Protein AF-A0A166SK02-F1 (afdb_monomer_lite)

pLDDT: mean 77.59, std 19.05, range [37.19, 97.19]

Sequence (178 aa):
MSKIHNQRHVSAVSGLPLRTRSPPRCPPPGPIDRWITSVSRAPNAVVMGDYLMCGDGAIEHVNCRLDIVFTESPDLGHMFEDPPTSTLYLSACLPRGTKTYGLIIYSPRVIVDEYVGYPSDLVAPEWTRRTPNTLQFQQPRAAFADIFLRLAVNKYNRGEPGLPFRMREWAKSALIQT

Radius of gyration: 27.91 Å; chains: 1; bounding box: 54×24×120 Å

Organism: NCBI:txid1759441

Structure (mmCIF, N/CA/C/O backbone):
data_AF-A0A166SK02-F1
#
_entry.id   AF-A0A166SK02-F1
#
loop_
_atom_site.group_PDB
_atom_site.id
_atom_site.type_symbol
_atom_site.label_atom_id
_atom_site.label_alt_id
_atom_site.label_comp_id
_atom_site.label_asym_id
_atom_site.label_entity_id
_atom_site.label_seq_id
_atom_site.pdbx_PDB_ins_code
_atom_site.Cartn_x
_atom_site.Cartn_y
_atom_site.Cartn_z
_atom_site.occupancy
_atom_site.B_iso_or_equiv
_atom_site.auth_seq_id
_atom_site.auth_comp_id
_atom_site.auth_asym_id
_atom_site.auth_atom_id
_atom_site.pdbx_PDB_model_num
ATOM 1 N N . MET A 1 1 ? 1.162 -7.367 -95.619 1.00 43.56 1 MET A N 1
ATOM 2 C CA . MET A 1 1 ? 2.204 -7.019 -94.631 1.00 43.56 1 MET A CA 1
ATOM 3 C C . MET A 1 1 ? 1.671 -7.337 -93.246 1.00 43.56 1 MET A C 1
ATOM 5 O O . MET A 1 1 ? 0.555 -6.950 -92.927 1.00 43.56 1 MET A O 1
ATOM 9 N N . SER A 1 2 ? 2.404 -8.180 -92.524 1.00 38.84 2 SER A N 1
ATOM 10 C CA . SER A 1 2 ? 1.954 -8.952 -91.367 1.00 38.84 2 SER A CA 1
ATOM 11 C C . SER A 1 2 ? 1.894 -8.165 -90.055 1.00 38.84 2 SER A C 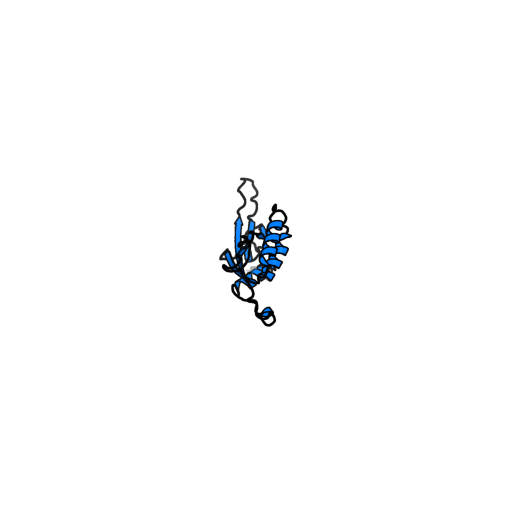1
ATOM 13 O O . SER A 1 2 ? 2.705 -7.281 -89.804 1.00 38.84 2 SER A O 1
ATOM 15 N N . LYS A 1 3 ? 0.925 -8.589 -89.232 1.00 42.28 3 LYS A N 1
ATOM 16 C CA . LYS A 1 3 ? 0.803 -8.515 -87.765 1.00 42.28 3 LYS A CA 1
ATOM 17 C C . LYS A 1 3 ? 2.139 -8.372 -87.014 1.00 42.28 3 LYS A C 1
ATOM 19 O O . LYS A 1 3 ? 3.074 -9.082 -87.354 1.00 42.28 3 LYS A O 1
ATOM 24 N N . ILE A 1 4 ? 2.134 -7.638 -85.896 1.00 44.78 4 ILE A N 1
ATOM 25 C CA . ILE A 1 4 ? 2.419 -8.183 -84.551 1.00 44.78 4 ILE A CA 1
ATOM 26 C C . ILE A 1 4 ? 1.765 -7.278 -83.493 1.00 44.78 4 ILE A C 1
ATOM 28 O O . ILE A 1 4 ? 2.043 -6.090 -83.366 1.00 44.78 4 ILE A O 1
ATOM 32 N N . HIS A 1 5 ? 0.865 -7.915 -82.756 1.00 41.31 5 HIS A N 1
ATOM 33 C CA . HIS A 1 5 ? 0.166 -7.496 -81.550 1.00 41.31 5 HIS A CA 1
ATOM 34 C C . HIS A 1 5 ? 1.071 -7.839 -80.363 1.00 41.31 5 HIS A C 1
ATOM 36 O O . HIS A 1 5 ? 1.514 -8.983 -80.279 1.00 41.31 5 HIS A O 1
ATOM 42 N N . ASN A 1 6 ? 1.369 -6.896 -79.466 1.00 39.62 6 ASN A N 1
ATOM 43 C CA . ASN A 1 6 ? 2.114 -7.205 -78.241 1.00 39.62 6 ASN A CA 1
ATOM 44 C C . ASN A 1 6 ? 1.307 -6.787 -77.011 1.00 39.62 6 ASN A C 1
ATOM 46 O O . ASN A 1 6 ? 1.378 -5.663 -76.520 1.00 39.62 6 ASN A O 1
ATOM 50 N N . GLN A 1 7 ? 0.490 -7.733 -76.567 1.00 43.22 7 GLN A N 1
ATOM 51 C CA . GLN A 1 7 ? -0.358 -7.675 -75.391 1.00 43.22 7 GLN A CA 1
ATOM 52 C C . GLN A 1 7 ? 0.469 -8.182 -74.203 1.00 43.22 7 GLN A C 1
ATOM 54 O O . GLN A 1 7 ? 0.692 -9.383 -74.066 1.00 43.22 7 GLN A O 1
ATOM 59 N N . ARG A 1 8 ? 0.957 -7.283 -73.341 1.00 40.75 8 ARG A N 1
ATOM 60 C CA . ARG A 1 8 ? 1.523 -7.678 -72.043 1.00 40.75 8 ARG A CA 1
ATOM 61 C C . ARG A 1 8 ? 0.414 -7.681 -70.998 1.00 40.75 8 ARG A C 1
ATOM 63 O O . ARG A 1 8 ? 0.088 -6.655 -70.413 1.00 40.75 8 ARG A O 1
ATOM 70 N N . HIS A 1 9 ? -0.150 -8.865 -70.785 1.00 40.03 9 HIS A N 1
ATOM 71 C CA . HIS A 1 9 ? -0.815 -9.223 -69.539 1.00 40.03 9 HIS A CA 1
ATOM 72 C C . HIS A 1 9 ? 0.212 -9.136 -68.404 1.00 40.03 9 HIS A C 1
ATOM 74 O O . HIS A 1 9 ? 1.182 -9.892 -68.392 1.00 40.03 9 HIS A O 1
ATOM 80 N N . VAL A 1 10 ? 0.001 -8.231 -67.450 1.00 43.72 10 VAL A N 1
ATOM 81 C CA . VAL A 1 10 ? 0.635 -8.320 -66.133 1.00 43.72 10 VAL A CA 1
ATOM 82 C C . VAL A 1 10 ? -0.421 -8.872 -65.193 1.00 43.72 10 VAL A C 1
ATOM 84 O O . VAL A 1 10 ? -1.427 -8.227 -64.905 1.00 43.72 10 VAL A O 1
ATOM 87 N N . SER A 1 11 ? -0.215 -10.126 -64.808 1.00 41.34 11 SER A N 1
ATOM 88 C CA . SER A 1 11 ? -1.058 -10.880 -63.894 1.00 41.34 11 SER A CA 1
ATOM 89 C C . SER A 1 11 ? -1.216 -10.148 -62.564 1.00 41.34 11 SER A C 1
ATOM 91 O O . SER A 1 11 ? -0.234 -9.745 -61.942 1.00 41.34 11 SER A O 1
ATOM 93 N N . ALA A 1 12 ? -2.463 -10.021 -62.116 1.00 41.47 12 ALA A N 1
ATOM 94 C CA . ALA A 1 12 ? -2.791 -9.625 -60.759 1.00 41.47 12 ALA A CA 1
ATOM 95 C C . ALA A 1 12 ? -2.202 -10.655 -59.783 1.00 41.47 12 ALA A C 1
ATOM 97 O O . ALA A 1 12 ? -2.648 -11.803 -59.721 1.00 41.47 12 ALA A O 1
ATOM 98 N N . VAL A 1 13 ? -1.180 -10.251 -59.029 1.00 46.84 13 VAL A N 1
ATOM 99 C CA . VAL A 1 13 ? -0.709 -11.008 -57.869 1.00 46.84 13 VAL A CA 1
ATOM 100 C C . VAL A 1 13 ? -1.805 -10.899 -56.815 1.00 46.84 13 VAL A C 1
ATOM 102 O O . VAL A 1 13 ? -2.083 -9.818 -56.300 1.00 46.84 13 VAL A O 1
ATOM 105 N N . SER A 1 14 ? -2.473 -12.021 -56.558 1.00 43.62 14 SER A N 1
ATOM 106 C CA . SER A 1 14 ? -3.508 -12.137 -55.534 1.00 43.62 14 SER A CA 1
ATOM 107 C C . SER A 1 14 ? -2.924 -11.747 -54.179 1.00 43.62 14 SER A C 1
ATOM 109 O O . SER A 1 14 ? -2.022 -12.409 -53.666 1.00 43.62 14 SER A O 1
ATOM 111 N N . GLY A 1 15 ? -3.424 -10.644 -53.621 1.00 44.44 15 GLY A N 1
ATOM 112 C CA . GLY A 1 15 ? -3.087 -10.192 -52.281 1.00 44.44 15 GLY A CA 1
ATOM 113 C C . GLY A 1 15 ? -3.494 -11.246 -51.256 1.00 44.44 15 GLY A C 1
ATOM 114 O O . GLY A 1 15 ? -4.672 -11.569 -51.114 1.00 44.44 15 GLY A O 1
ATOM 115 N N . LEU A 1 16 ? -2.507 -11.783 -50.543 1.00 46.97 16 LEU A N 1
ATOM 116 C CA . LEU A 1 16 ? -2.730 -12.537 -49.316 1.00 46.97 16 LEU A CA 1
ATOM 117 C C . LEU A 1 16 ? -3.484 -11.637 -48.321 1.00 46.97 16 LEU A C 1
ATOM 119 O O . LEU A 1 16 ? -3.073 -10.489 -48.130 1.00 46.97 16 LEU A O 1
ATOM 123 N N . PRO A 1 17 ? -4.555 -12.116 -47.664 1.00 49.75 17 PRO A N 1
ATOM 124 C CA . PRO A 1 17 ? -5.220 -11.331 -46.639 1.00 49.75 17 PRO A CA 1
ATOM 125 C C . PRO A 1 17 ? -4.228 -11.085 -45.502 1.00 49.75 17 PRO A C 1
ATOM 127 O O . PRO A 1 17 ? -3.721 -12.025 -44.883 1.00 49.75 17 PRO A O 1
ATOM 130 N N . LEU A 1 18 ? -3.942 -9.808 -45.237 1.00 54.59 18 LEU A N 1
ATOM 131 C CA . LEU A 1 18 ? -3.252 -9.372 -44.031 1.00 54.59 18 LEU A CA 1
ATOM 132 C C . LEU A 1 18 ? -4.024 -9.948 -42.844 1.00 54.59 18 LEU A C 1
ATOM 134 O O . LEU A 1 18 ? -5.115 -9.489 -42.512 1.00 54.59 18 LEU A O 1
ATOM 138 N N . ARG A 1 19 ? -3.467 -10.992 -42.224 1.00 48.00 19 ARG A N 1
ATOM 139 C CA . ARG A 1 19 ? -3.892 -11.478 -40.915 1.00 48.00 19 ARG A CA 1
ATOM 140 C C . ARG A 1 19 ? -3.787 -10.281 -39.975 1.00 48.00 19 ARG A C 1
ATOM 142 O O . ARG A 1 19 ? -2.697 -9.955 -39.509 1.00 48.00 19 ARG A O 1
ATOM 149 N N . THR A 1 20 ? -4.906 -9.616 -39.714 1.00 52.41 20 THR A N 1
ATOM 150 C CA . THR A 1 20 ? -5.047 -8.663 -38.620 1.00 52.41 20 THR A CA 1
ATOM 151 C C . THR A 1 20 ? -4.757 -9.434 -37.342 1.00 52.41 20 THR A C 1
ATOM 153 O O . THR A 1 20 ? -5.633 -10.099 -36.789 1.00 52.41 20 THR A O 1
ATOM 156 N N . ARG A 1 21 ? -3.491 -9.419 -36.904 1.00 54.72 21 ARG A N 1
ATOM 157 C CA . ARG A 1 21 ? -3.141 -9.761 -35.530 1.00 54.72 21 ARG A CA 1
ATOM 158 C C . ARG A 1 21 ? -3.952 -8.795 -34.684 1.00 54.72 21 ARG A C 1
ATOM 160 O O . ARG A 1 21 ? -3.713 -7.592 -34.727 1.00 54.72 21 ARG A O 1
ATOM 167 N N . SER A 1 22 ? -4.962 -9.318 -33.996 1.00 60.56 22 SER A N 1
ATOM 168 C CA . SER A 1 22 ? -5.673 -8.565 -32.973 1.00 60.56 22 SER A CA 1
ATOM 169 C C . SER A 1 22 ? -4.633 -7.898 -32.073 1.00 60.56 22 SER A C 1
ATOM 171 O O . SER A 1 22 ? -3.659 -8.578 -31.719 1.00 60.56 22 SER A O 1
ATOM 173 N N . PRO A 1 23 ? -4.800 -6.611 -31.723 1.00 66.81 23 PRO A N 1
ATOM 174 C CA . PRO A 1 23 ? -3.880 -5.955 -30.808 1.00 66.81 23 PRO A CA 1
ATOM 175 C C . PRO A 1 23 ? -3.735 -6.814 -29.543 1.00 66.81 23 PRO A C 1
ATOM 177 O O . PRO A 1 23 ? -4.717 -7.453 -29.135 1.00 66.81 23 PRO A O 1
ATOM 180 N N . PRO A 1 24 ? -2.525 -6.904 -28.963 1.00 66.62 24 PRO A N 1
ATOM 181 C CA . PRO A 1 24 ? -2.315 -7.670 -27.744 1.00 66.62 24 PRO A CA 1
ATOM 182 C C . PRO A 1 24 ? -3.317 -7.184 -26.695 1.00 66.62 24 PRO A C 1
ATOM 184 O O . PRO A 1 24 ? -3.383 -5.996 -26.385 1.00 66.62 24 PRO A O 1
ATOM 187 N N . ARG A 1 25 ? -4.167 -8.098 -26.217 1.00 65.44 25 ARG A N 1
ATOM 188 C CA . ARG A 1 25 ? -5.142 -7.781 -25.173 1.00 65.44 25 ARG A CA 1
ATOM 189 C C . ARG A 1 25 ? -4.365 -7.466 -23.901 1.00 65.44 25 ARG A C 1
ATOM 191 O O . ARG A 1 25 ? -3.497 -8.253 -23.525 1.00 65.44 25 ARG A O 1
ATOM 198 N N . CYS A 1 26 ? -4.683 -6.347 -23.256 1.00 65.06 26 CYS A N 1
ATOM 199 C CA . CYS A 1 26 ? -4.126 -6.034 -21.946 1.00 65.06 26 CYS A CA 1
ATOM 200 C C . CYS A 1 26 ? -4.400 -7.200 -20.981 1.00 65.06 26 CYS A C 1
ATOM 202 O O . CYS A 1 26 ? -5.499 -7.775 -21.025 1.00 65.06 26 CYS A O 1
ATOM 204 N N . PRO A 1 27 ? -3.428 -7.577 -20.134 1.00 70.44 27 PRO A N 1
ATOM 205 C CA . PRO A 1 27 ? -3.664 -8.579 -19.110 1.00 70.44 27 PRO A CA 1
ATOM 206 C C . PRO A 1 27 ? -4.797 -8.110 -18.180 1.00 70.44 27 PRO A C 1
ATOM 208 O O . PRO A 1 27 ? -4.936 -6.910 -17.940 1.00 70.44 27 PRO A O 1
ATOM 211 N N . PRO A 1 28 ? -5.640 -9.028 -17.677 1.00 76.12 28 PRO A N 1
ATOM 212 C CA . PRO A 1 28 ? -6.693 -8.662 -16.738 1.00 76.12 28 PRO A CA 1
ATOM 213 C C . PRO A 1 28 ? -6.087 -8.080 -15.448 1.00 76.12 28 PRO A C 1
ATOM 215 O O . PRO A 1 28 ? -5.009 -8.524 -15.043 1.00 76.12 28 PRO A O 1
ATOM 218 N N . PRO A 1 29 ? -6.791 -7.161 -14.758 1.00 82.62 29 PRO A N 1
ATOM 219 C CA . PRO A 1 29 ? -6.286 -6.520 -13.550 1.00 82.62 29 PRO A CA 1
ATOM 220 C C . PRO A 1 29 ? -5.958 -7.553 -12.474 1.00 82.62 29 PRO A C 1
ATOM 222 O O . PRO A 1 29 ? -6.748 -8.481 -12.208 1.00 82.62 29 PRO A O 1
ATOM 225 N N . GLY A 1 30 ? -4.793 -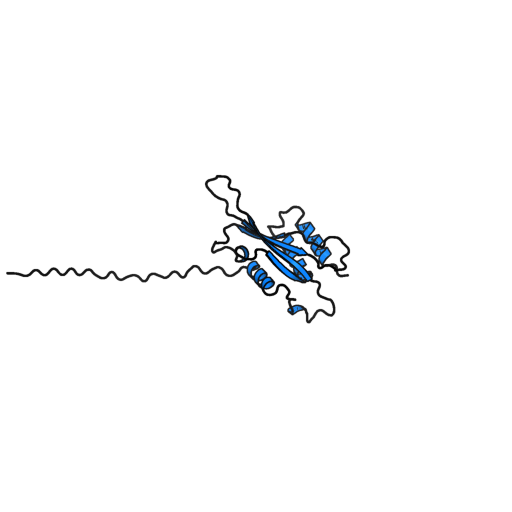7.370 -11.852 1.00 85.81 30 GLY A N 1
ATOM 226 C CA . GLY A 1 30 ? -4.297 -8.230 -10.789 1.00 85.81 30 GLY A CA 1
ATOM 227 C C . GLY A 1 30 ? -5.113 -8.095 -9.497 1.00 85.81 30 GLY A C 1
ATOM 228 O O . GLY A 1 30 ? -5.983 -7.228 -9.379 1.00 85.81 30 GLY A O 1
ATOM 229 N N . PRO A 1 31 ? -4.850 -8.939 -8.484 1.00 87.50 31 PRO A N 1
ATOM 230 C CA . PRO A 1 31 ? -5.542 -8.865 -7.196 1.00 87.50 31 PRO A CA 1
ATOM 231 C C . PRO A 1 31 ? -5.431 -7.488 -6.526 1.00 87.50 31 PRO A C 1
ATOM 233 O O . PRO A 1 31 ? -6.409 -7.001 -5.961 1.00 87.50 31 PRO A O 1
ATOM 236 N N . ILE A 1 32 ? -4.267 -6.843 -6.639 1.00 89.31 32 ILE A N 1
ATOM 237 C CA . ILE A 1 32 ? -4.011 -5.511 -6.080 1.00 89.31 32 ILE A CA 1
ATOM 238 C C . ILE A 1 32 ? -4.806 -4.447 -6.839 1.00 89.31 32 ILE A C 1
ATOM 240 O O . ILE A 1 32 ? -5.500 -3.659 -6.207 1.00 89.31 32 ILE A O 1
ATOM 244 N N . ASP A 1 33 ? -4.815 -4.473 -8.174 1.00 89.69 33 ASP A N 1
ATOM 245 C CA . ASP A 1 33 ? -5.615 -3.541 -8.982 1.00 89.69 33 ASP A CA 1
ATOM 246 C C . ASP A 1 33 ? -7.113 -3.651 -8.668 1.00 89.69 33 ASP A C 1
ATOM 248 O O . ASP A 1 33 ? -7.813 -2.643 -8.525 1.00 89.69 33 ASP A O 1
ATOM 252 N N . ARG A 1 34 ? -7.615 -4.882 -8.491 1.00 88.81 34 ARG A N 1
ATOM 253 C CA . ARG A 1 34 ? -9.008 -5.135 -8.089 1.00 88.81 34 ARG A CA 1
ATOM 254 C C . ARG A 1 34 ? -9.300 -4.595 -6.697 1.00 88.81 34 ARG A C 1
ATOM 256 O O . ARG A 1 34 ? -10.334 -3.956 -6.506 1.00 88.81 34 ARG A O 1
ATOM 263 N N . TRP A 1 35 ? -8.403 -4.829 -5.740 1.00 87.88 35 TRP A N 1
ATOM 264 C CA . TRP A 1 35 ? -8.540 -4.301 -4.385 1.00 87.88 35 TRP A CA 1
ATOM 265 C C . TRP A 1 35 ? -8.556 -2.770 -4.385 1.00 87.88 35 TRP A C 1
ATOM 267 O O . TRP A 1 35 ? -9.498 -2.183 -3.855 1.00 87.88 35 TRP A O 1
ATOM 277 N N . ILE A 1 36 ? -7.597 -2.126 -5.061 1.00 88.62 36 ILE A N 1
ATOM 278 C CA . ILE A 1 36 ? -7.536 -0.665 -5.196 1.00 88.62 36 ILE A CA 1
ATOM 279 C C . ILE A 1 36 ? -8.821 -0.149 -5.852 1.00 88.62 36 ILE A C 1
ATOM 281 O O . ILE A 1 36 ? -9.429 0.798 -5.357 1.00 88.62 36 ILE A O 1
ATOM 285 N N . THR A 1 37 ? -9.287 -0.777 -6.934 1.00 88.25 37 THR A N 1
ATOM 286 C CA . THR A 1 37 ? -10.548 -0.411 -7.599 1.00 88.25 37 THR A CA 1
ATOM 287 C C . THR A 1 37 ? -11.740 -0.510 -6.649 1.00 88.25 37 THR A C 1
ATOM 289 O O . THR A 1 37 ? -12.577 0.393 -6.628 1.00 88.25 37 THR A O 1
ATOM 292 N N . SER A 1 38 ? -11.800 -1.559 -5.826 1.00 85.62 38 SER A N 1
ATOM 293 C CA . SER A 1 38 ? -12.850 -1.742 -4.821 1.00 85.62 38 SER A CA 1
ATOM 294 C C . SER A 1 38 ? -12.853 -0.611 -3.795 1.00 85.62 38 SER A C 1
ATOM 296 O O . SER A 1 38 ? -13.889 0.020 -3.595 1.00 85.62 38 SER A O 1
ATOM 298 N N . VAL A 1 39 ? -11.703 -0.303 -3.185 1.00 85.75 39 VAL A N 1
ATOM 299 C CA . VAL A 1 39 ? -11.621 0.759 -2.164 1.00 85.75 39 VAL A CA 1
ATOM 300 C C . VAL A 1 39 ? -11.803 2.159 -2.758 1.00 85.75 39 VAL A C 1
ATOM 302 O O . VAL A 1 39 ? -12.269 3.066 -2.082 1.00 85.75 39 VAL A O 1
ATOM 305 N N . SER A 1 40 ? -11.515 2.333 -4.050 1.00 84.38 40 SER A N 1
ATOM 306 C CA . SER A 1 40 ? -11.702 3.607 -4.756 1.00 84.38 40 SER A CA 1
ATOM 307 C C . SER A 1 40 ? -13.151 3.919 -5.094 1.00 84.38 40 SER A C 1
ATOM 309 O O . SER A 1 40 ? -13.541 5.082 -5.103 1.00 84.38 40 SER A O 1
ATOM 311 N N . ARG A 1 41 ? -13.946 2.895 -5.424 1.00 82.88 41 ARG A N 1
ATOM 312 C CA . ARG A 1 41 ? -15.378 3.065 -5.718 1.00 82.88 41 ARG A CA 1
ATOM 313 C C . ARG A 1 41 ? -16.171 3.443 -4.476 1.00 82.88 41 ARG A C 1
ATOM 315 O O . ARG A 1 41 ? -17.266 3.982 -4.584 1.00 82.88 41 ARG A O 1
ATOM 322 N N . ALA A 1 42 ? -15.630 3.106 -3.315 1.00 75.31 42 ALA A N 1
ATOM 323 C CA . ALA A 1 42 ? -16.364 3.072 -2.075 1.00 75.31 42 ALA A CA 1
ATOM 324 C C . ALA A 1 42 ? -15.454 3.543 -0.916 1.00 75.31 42 ALA A C 1
ATOM 326 O O . ALA A 1 42 ? -15.271 2.813 0.056 1.00 75.31 42 ALA A O 1
ATOM 327 N N . PRO A 1 43 ? -14.866 4.759 -0.997 1.00 72.50 43 PRO A N 1
ATOM 328 C CA . PRO A 1 43 ? -13.826 5.204 -0.062 1.00 72.50 43 PRO A CA 1
ATOM 329 C C . PRO A 1 43 ? -14.341 5.345 1.373 1.00 72.50 43 PRO A C 1
ATOM 331 O O . PRO A 1 43 ? -13.569 5.210 2.314 1.00 72.50 43 PRO A O 1
ATOM 334 N N . ASN A 1 44 ? -15.649 5.559 1.529 1.00 67.62 44 ASN A N 1
ATOM 335 C CA . ASN A 1 44 ? -16.347 5.609 2.814 1.00 67.62 44 ASN A CA 1
ATOM 336 C C . ASN A 1 44 ? -17.340 4.450 2.973 1.00 67.62 44 ASN A C 1
ATOM 338 O O . ASN A 1 44 ? -18.141 4.452 3.907 1.00 67.62 44 ASN A O 1
ATOM 342 N N . ALA A 1 45 ? -17.362 3.490 2.041 1.00 57.25 45 ALA A N 1
ATOM 343 C CA . ALA A 1 45 ? -18.290 2.379 2.144 1.00 57.25 45 ALA A CA 1
ATOM 344 C C . ALA A 1 45 ? -17.767 1.397 3.186 1.00 57.25 45 ALA A C 1
ATOM 346 O O . ALA A 1 45 ? -17.000 0.478 2.915 1.00 57.25 45 ALA A O 1
ATOM 347 N N . VAL A 1 46 ? -18.229 1.615 4.409 1.00 53.06 46 VAL A N 1
ATOM 348 C CA . VAL A 1 46 ? -19.000 0.634 5.173 1.00 53.06 46 VAL A CA 1
ATOM 349 C C . VAL A 1 46 ? -19.376 -0.553 4.270 1.00 53.06 46 VAL A C 1
ATOM 351 O O . VAL A 1 46 ? -20.352 -0.481 3.524 1.00 53.06 46 VAL A O 1
ATOM 354 N N . VAL A 1 47 ? -18.559 -1.614 4.250 1.00 48.81 47 VAL A N 1
ATOM 355 C CA . VAL A 1 47 ? -18.881 -2.864 3.544 1.00 48.81 47 VAL A CA 1
ATOM 356 C C . VAL A 1 47 ? -20.108 -3.446 4.238 1.00 48.81 47 VAL A C 1
ATOM 358 O O . VAL A 1 47 ? -19.980 -4.222 5.173 1.00 48.81 47 VAL A O 1
ATOM 361 N N . MET A 1 48 ? -21.296 -3.023 3.799 1.00 43.75 48 MET A N 1
ATOM 362 C CA . MET A 1 48 ? -22.624 -3.296 4.373 1.00 43.75 48 MET A CA 1
ATOM 363 C C . MET A 1 48 ? -22.944 -4.788 4.587 1.00 43.75 48 MET A C 1
ATOM 365 O O . MET A 1 48 ? -23.933 -5.103 5.238 1.00 43.75 48 MET A O 1
ATOM 369 N N . GLY A 1 49 ? -22.114 -5.706 4.080 1.00 42.25 49 GLY A N 1
ATOM 370 C CA . GLY A 1 49 ? -22.302 -7.154 4.190 1.00 42.25 49 GLY A CA 1
ATOM 371 C C . GLY A 1 49 ? -22.219 -7.713 5.615 1.00 42.25 49 GLY A C 1
ATOM 372 O O . GLY A 1 49 ? -22.939 -8.661 5.906 1.00 42.25 49 GLY A O 1
ATOM 373 N N . ASP A 1 50 ? -21.443 -7.091 6.510 1.00 41.03 50 ASP A N 1
ATOM 374 C CA . ASP A 1 50 ? -21.286 -7.560 7.903 1.00 41.03 50 ASP A CA 1
ATOM 375 C C . ASP A 1 50 ? -22.045 -6.693 8.931 1.00 41.03 50 ASP A C 1
ATOM 377 O O . ASP A 1 50 ? -22.068 -6.991 10.125 1.00 41.03 50 ASP A O 1
ATOM 381 N N . TYR A 1 51 ? -22.709 -5.622 8.480 1.00 43.97 51 TYR A N 1
ATOM 382 C CA . TYR A 1 51 ? -23.379 -4.642 9.350 1.00 43.97 51 TYR A CA 1
ATOM 383 C C . TYR A 1 51 ? -24.727 -5.120 9.897 1.00 43.97 51 TYR A C 1
ATOM 385 O O . TYR A 1 51 ? -25.210 -4.570 10.880 1.00 43.97 51 TYR A O 1
ATOM 393 N N . LEU A 1 52 ? -25.337 -6.142 9.293 1.00 46.03 52 LEU A N 1
ATOM 394 C CA . LEU A 1 52 ? -26.639 -6.650 9.737 1.00 46.03 52 LEU A CA 1
ATOM 395 C C . LEU A 1 52 ? -26.545 -7.673 10.880 1.00 46.03 52 LEU A C 1
ATOM 397 O O . LEU A 1 52 ? -27.579 -8.035 11.432 1.00 46.03 52 LEU A O 1
ATOM 401 N N . MET A 1 53 ? -25.337 -8.121 11.254 1.00 46.31 53 MET A N 1
ATOM 402 C CA . MET A 1 53 ? -25.145 -9.188 12.251 1.00 46.31 53 MET A CA 1
ATOM 403 C C . MET A 1 53 ? -24.296 -8.791 13.471 1.00 46.31 53 MET A C 1
ATOM 405 O O . MET A 1 53 ? -24.206 -9.571 14.417 1.00 46.31 53 MET A O 1
ATOM 409 N N . CYS A 1 54 ? -23.700 -7.595 13.496 1.00 43.78 54 CYS A N 1
ATOM 410 C CA . CYS A 1 54 ? -22.967 -7.090 14.661 1.00 43.78 54 CYS A CA 1
ATOM 411 C C . CYS A 1 54 ? -23.830 -6.086 15.430 1.00 43.78 54 CYS A C 1
ATOM 413 O O . CYS A 1 54 ? -24.004 -4.946 15.007 1.00 43.78 54 CYS A O 1
ATOM 415 N N . GLY A 1 55 ? -24.385 -6.530 16.559 1.00 37.19 55 GLY A N 1
ATOM 416 C CA . GLY A 1 55 ? -25.137 -5.680 17.477 1.00 37.19 55 GLY A CA 1
ATOM 417 C C . GLY A 1 55 ? -24.300 -4.519 18.021 1.00 37.19 55 GLY A C 1
ATOM 418 O O . GLY A 1 55 ? -23.147 -4.713 18.389 1.00 37.19 55 GLY A O 1
ATOM 419 N N . ASP A 1 56 ? -24.917 -3.336 18.039 1.00 38.56 56 ASP A N 1
ATOM 420 C CA . ASP A 1 56 ? -24.699 -2.129 18.866 1.00 38.56 56 ASP A CA 1
ATOM 421 C C . ASP A 1 56 ? -23.272 -1.585 19.123 1.00 38.56 56 ASP A C 1
ATOM 423 O O . ASP A 1 56 ? -23.092 -0.600 19.834 1.00 38.56 56 ASP A O 1
ATOM 427 N N . GLY A 1 57 ? -22.233 -2.160 18.523 1.00 46.50 57 GLY A N 1
ATOM 428 C CA . GLY A 1 57 ? -20.881 -1.616 18.530 1.00 46.50 57 GLY A CA 1
ATOM 429 C C . GLY A 1 57 ? -20.640 -0.817 17.259 1.00 46.50 57 GLY A C 1
ATOM 430 O O . GLY A 1 57 ? -20.602 -1.394 16.173 1.00 46.50 57 GLY A O 1
ATOM 431 N N . ALA A 1 58 ? -20.450 0.499 17.370 1.00 55.31 58 ALA A N 1
ATOM 432 C CA . ALA A 1 58 ? -19.952 1.308 16.262 1.00 55.31 58 ALA A CA 1
ATOM 433 C C . ALA A 1 58 ? -18.688 0.639 15.696 1.00 55.31 58 ALA A C 1
ATOM 435 O O . ALA A 1 58 ? -17.677 0.527 16.387 1.00 55.31 58 ALA A O 1
ATOM 436 N N . ILE A 1 59 ? -18.754 0.132 14.462 1.00 61.41 59 ILE A N 1
ATOM 437 C CA . ILE A 1 59 ? -17.590 -0.465 13.806 1.00 61.41 59 ILE A CA 1
ATOM 438 C C . ILE A 1 59 ? -16.528 0.626 13.725 1.00 61.41 59 ILE A C 1
ATOM 440 O O . ILE A 1 59 ? -16.720 1.623 13.039 1.00 61.41 59 ILE A O 1
ATOM 444 N N . GLU A 1 60 ? -15.433 0.459 14.465 1.00 76.69 60 GLU A N 1
ATOM 445 C CA . GLU A 1 60 ? -14.330 1.410 14.436 1.00 76.69 60 GLU A CA 1
ATOM 446 C C . GLU A 1 60 ? -13.557 1.233 13.124 1.00 76.69 60 GLU A C 1
ATOM 448 O O . GLU A 1 60 ? -13.054 0.147 12.802 1.00 76.69 60 GLU A O 1
ATOM 453 N N . HIS A 1 61 ? -13.478 2.307 12.343 1.00 83.06 61 HIS A N 1
ATOM 454 C CA . HIS A 1 61 ? -12.723 2.358 11.094 1.00 83.06 61 HIS A CA 1
ATOM 455 C C . HIS A 1 61 ? -11.346 2.962 11.307 1.00 83.06 61 HIS A C 1
ATOM 457 O O . HIS A 1 61 ? -11.112 3.715 12.249 1.00 83.06 61 HIS A O 1
ATOM 463 N N . VAL A 1 62 ? -10.439 2.669 10.383 1.00 87.62 62 VAL A N 1
ATOM 464 C CA . VAL A 1 62 ? -9.156 3.359 10.256 1.00 87.62 62 VAL A CA 1
ATOM 465 C C . VAL A 1 62 ? -9.120 4.130 8.947 1.00 87.62 62 VAL A C 1
ATOM 467 O O . VAL A 1 62 ? -9.660 3.674 7.939 1.00 87.62 62 VAL A O 1
ATOM 470 N N . ASN A 1 63 ? -8.484 5.299 8.962 1.00 90.81 63 ASN A N 1
ATOM 471 C CA . ASN A 1 63 ? -8.239 6.078 7.755 1.00 90.81 63 ASN A CA 1
ATOM 472 C C . ASN A 1 63 ? -6.972 5.543 7.091 1.00 90.81 63 ASN A C 1
ATOM 474 O O . ASN A 1 63 ? -5.872 5.722 7.612 1.00 90.81 63 ASN A O 1
ATOM 478 N N . CYS A 1 64 ? -7.131 4.878 5.957 1.00 92.88 64 CYS A N 1
ATOM 479 C CA . CYS A 1 64 ? -6.053 4.341 5.149 1.00 92.88 64 CYS A CA 1
ATOM 480 C C . CYS A 1 64 ? -5.591 5.363 4.111 1.00 92.88 64 CYS A C 1
ATOM 482 O O . CYS A 1 64 ? -6.386 6.116 3.543 1.00 92.88 64 CYS A O 1
ATOM 484 N N . ARG A 1 65 ? -4.295 5.331 3.818 1.00 94.88 65 ARG A N 1
ATOM 485 C CA . ARG A 1 65 ? -3.663 6.091 2.746 1.00 94.88 65 ARG A CA 1
ATOM 486 C C . ARG A 1 65 ? -2.761 5.167 1.937 1.00 94.88 65 ARG A C 1
ATOM 488 O O . ARG A 1 65 ? -1.847 4.554 2.491 1.00 94.88 65 ARG A O 1
ATOM 495 N N . LEU A 1 66 ? -3.034 5.090 0.639 1.00 95.50 66 LEU A N 1
ATOM 496 C CA . LEU A 1 66 ? -2.180 4.471 -0.365 1.00 95.50 66 LEU A CA 1
ATOM 497 C C . LEU A 1 66 ? -1.429 5.562 -1.127 1.00 95.50 66 LEU A C 1
ATOM 499 O O . LEU A 1 66 ? -2.061 6.493 -1.620 1.00 95.50 66 LEU A O 1
ATOM 503 N N . ASP A 1 67 ? -0.113 5.428 -1.243 1.00 96.75 67 ASP A N 1
ATOM 504 C CA . ASP A 1 67 ? 0.748 6.343 -1.992 1.00 96.75 67 ASP A CA 1
ATOM 505 C C . ASP A 1 67 ? 1.548 5.567 -3.037 1.00 96.75 67 ASP A C 1
ATOM 507 O O . ASP A 1 67 ? 2.181 4.560 -2.720 1.00 96.75 67 ASP A O 1
ATOM 511 N N . ILE A 1 68 ? 1.564 6.072 -4.262 1.00 96.25 68 ILE A N 1
ATOM 512 C CA . ILE A 1 68 ? 2.333 5.536 -5.381 1.00 96.25 68 ILE A CA 1
ATOM 513 C C . ILE A 1 68 ? 3.549 6.434 -5.568 1.00 96.25 68 ILE A C 1
ATOM 515 O O . ILE A 1 68 ? 3.410 7.631 -5.831 1.00 96.25 68 ILE A O 1
ATOM 519 N N . VAL A 1 69 ? 4.736 5.857 -5.407 1.00 96.00 69 VAL A N 1
ATOM 520 C CA . VAL A 1 69 ? 6.013 6.553 -5.584 1.00 96.00 69 VAL A CA 1
ATOM 521 C C . VAL A 1 69 ? 6.717 5.964 -6.793 1.00 96.00 69 VAL A C 1
ATOM 523 O O . VAL A 1 69 ? 6.866 4.749 -6.883 1.00 96.00 69 VAL A O 1
ATOM 526 N N . PHE A 1 70 ? 7.131 6.831 -7.709 1.00 93.31 70 PHE A N 1
ATOM 527 C CA . PHE A 1 70 ? 7.954 6.471 -8.854 1.00 93.31 70 PHE A CA 1
ATOM 528 C C . PHE A 1 70 ? 9.386 6.922 -8.579 1.00 93.31 70 PHE A C 1
ATOM 530 O O . PHE A 1 70 ? 9.611 8.095 -8.277 1.00 93.31 70 PHE A O 1
ATOM 537 N N . THR A 1 71 ? 10.324 5.987 -8.658 1.00 92.81 71 THR A N 1
ATOM 538 C CA . THR A 1 71 ? 11.747 6.212 -8.417 1.00 92.81 71 THR A CA 1
ATOM 539 C C . THR A 1 71 ? 12.501 5.889 -9.697 1.00 92.81 71 THR A C 1
ATOM 541 O O . THR A 1 71 ? 12.507 4.742 -10.148 1.00 92.81 71 THR A O 1
ATOM 544 N N . GLU A 1 72 ? 13.125 6.905 -10.284 1.00 88.62 72 GLU A N 1
ATOM 545 C CA . GLU A 1 72 ? 14.052 6.729 -11.401 1.00 88.62 72 GLU A CA 1
ATOM 546 C C . GLU A 1 72 ? 15.333 6.055 -10.905 1.00 88.62 72 GLU A C 1
ATOM 548 O O . GLU A 1 72 ? 15.778 6.282 -9.775 1.00 88.62 72 GLU A O 1
ATOM 553 N N 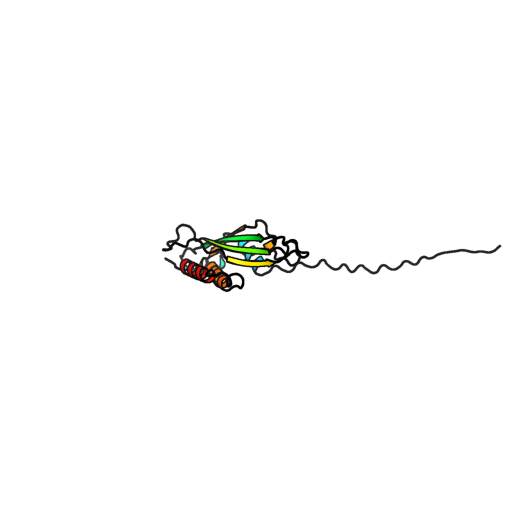. SER A 1 73 ? 15.919 5.199 -11.738 1.00 82.56 73 SER A N 1
ATOM 554 C CA . SER A 1 73 ? 17.231 4.634 -11.451 1.00 82.56 73 SER A CA 1
ATOM 555 C C . SER A 1 73 ? 18.298 5.731 -11.488 1.00 82.56 73 SER A C 1
ATOM 557 O O . SER A 1 73 ? 18.230 6.612 -12.348 1.00 82.56 73 SER A O 1
ATOM 559 N N . PRO A 1 74 ? 19.320 5.683 -10.620 1.00 80.81 74 PRO A N 1
ATOM 560 C CA . PRO A 1 74 ? 20.448 6.595 -10.733 1.00 80.81 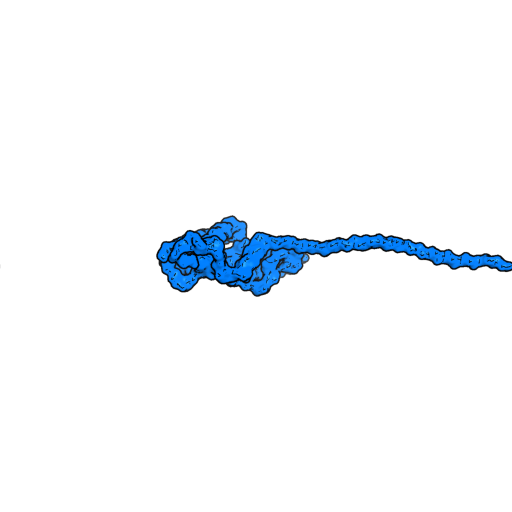74 PRO A CA 1
ATOM 561 C C . PRO A 1 74 ? 21.153 6.407 -12.083 1.00 80.81 74 PRO A C 1
ATOM 563 O O . PRO A 1 74 ? 21.519 5.290 -12.448 1.00 80.81 74 PRO A O 1
ATOM 566 N N . ASP A 1 75 ? 21.375 7.506 -12.807 1.00 79.06 75 ASP A N 1
ATOM 567 C CA . ASP A 1 75 ? 22.189 7.490 -14.021 1.00 79.06 75 ASP A CA 1
ATOM 568 C C . ASP A 1 75 ? 23.660 7.280 -13.639 1.00 79.06 75 ASP A C 1
ATOM 570 O O . ASP A 1 75 ? 24.360 8.190 -13.189 1.00 79.06 75 ASP A O 1
ATOM 574 N N . LEU A 1 76 ? 24.116 6.034 -13.760 1.00 78.38 76 LEU A N 1
ATOM 575 C CA . LEU A 1 76 ? 25.497 5.642 -13.479 1.00 78.38 76 LEU A CA 1
ATOM 576 C C . LEU A 1 76 ? 26.410 5.784 -14.711 1.00 78.38 76 LEU A C 1
ATOM 578 O O . LEU A 1 76 ? 27.550 5.319 -14.675 1.00 78.38 76 LEU A O 1
ATOM 582 N N . GLY A 1 77 ? 25.939 6.392 -15.810 1.00 73.50 77 GLY A N 1
ATOM 583 C CA . GLY A 1 77 ? 26.733 6.625 -17.025 1.00 73.50 77 GLY A CA 1
ATOM 584 C C . GLY A 1 77 ? 27.177 5.350 -17.755 1.00 73.50 77 GLY A C 1
ATOM 585 O O . GLY A 1 77 ? 28.028 5.397 -18.644 1.00 73.50 77 GLY A O 1
ATOM 586 N N . HIS A 1 78 ? 26.638 4.196 -17.366 1.00 77.50 78 HIS A N 1
ATOM 587 C CA . HIS A 1 78 ? 26.837 2.925 -18.047 1.00 77.50 78 HIS A CA 1
ATOM 588 C C . HIS A 1 78 ? 25.909 2.766 -19.257 1.00 77.50 78 HIS A C 1
ATOM 590 O O . HIS A 1 78 ? 24.861 3.391 -19.355 1.00 77.50 78 HIS A O 1
ATOM 596 N N . MET A 1 79 ? 26.309 1.902 -20.194 1.00 80.00 79 MET A N 1
ATOM 597 C CA . MET A 1 79 ? 25.599 1.664 -21.460 1.00 80.00 79 MET A CA 1
ATOM 598 C C . MET A 1 79 ? 24.193 1.054 -21.285 1.00 80.00 79 MET A C 1
ATOM 600 O O . MET A 1 79 ? 23.420 1.020 -22.239 1.00 80.00 79 MET A O 1
ATOM 604 N N . PHE A 1 80 ? 23.871 0.560 -20.091 1.00 78.12 80 PHE A N 1
ATOM 605 C CA . PHE A 1 80 ? 22.568 0.004 -19.746 1.00 78.12 80 PHE A CA 1
ATOM 606 C C . PHE A 1 80 ? 21.936 0.901 -18.693 1.00 78.12 80 PHE A C 1
ATOM 608 O O . PHE A 1 80 ? 22.594 1.226 -17.723 1.00 78.12 80 PHE A O 1
ATOM 615 N N . GLU A 1 81 ? 20.694 1.321 -18.886 1.00 80.75 81 GLU A N 1
ATOM 616 C CA . GLU A 1 81 ? 19.942 2.039 -17.859 1.00 80.75 81 GLU A CA 1
ATOM 617 C C . GLU A 1 81 ? 19.170 1.005 -17.036 1.00 80.75 81 GLU A C 1
ATOM 619 O O . GLU A 1 81 ? 18.519 0.120 -17.607 1.00 80.75 81 GLU A O 1
ATOM 624 N N . ASP A 1 82 ? 19.268 1.078 -15.709 1.00 85.94 82 ASP A N 1
ATOM 625 C CA . ASP A 1 82 ? 18.412 0.263 -14.855 1.00 85.94 82 ASP A CA 1
ATOM 626 C C . ASP A 1 82 ? 16.956 0.731 -15.035 1.00 85.94 82 ASP A C 1
ATOM 628 O O . ASP A 1 82 ? 16.683 1.924 -15.122 1.00 85.94 82 ASP A O 1
ATOM 632 N N . PRO A 1 83 ? 15.973 -0.173 -15.122 1.00 88.81 83 PRO A N 1
ATOM 633 C CA . PRO A 1 83 ? 14.584 0.246 -15.248 1.00 88.81 83 PRO A CA 1
ATOM 634 C C . PRO A 1 83 ? 14.116 1.004 -13.991 1.00 88.81 83 PRO A C 1
ATOM 636 O O . PRO A 1 83 ? 14.510 0.661 -12.870 1.00 88.81 83 PRO A O 1
ATOM 639 N N . PRO A 1 84 ? 13.209 1.988 -14.136 1.00 92.88 84 PRO A N 1
ATOM 640 C CA . PRO A 1 84 ? 12.650 2.685 -12.990 1.00 92.88 84 PRO A CA 1
ATOM 641 C C . PRO A 1 84 ? 11.772 1.752 -12.151 1.00 92.88 84 PRO A C 1
ATOM 643 O O . PRO A 1 84 ? 11.287 0.720 -12.620 1.00 92.88 84 PRO A O 1
ATOM 646 N N . THR A 1 85 ? 11.527 2.137 -10.901 1.00 95.12 85 THR A N 1
ATOM 647 C CA . THR A 1 85 ? 10.722 1.350 -9.962 1.00 95.12 85 THR A CA 1
ATOM 648 C C . THR A 1 85 ? 9.528 2.150 -9.461 1.00 95.12 85 THR A C 1
ATOM 650 O O . THR A 1 85 ? 9.665 3.256 -8.943 1.00 95.12 85 THR A O 1
ATOM 653 N N . SER A 1 86 ? 8.335 1.574 -9.593 1.00 96.00 86 SER A N 1
ATOM 654 C CA . SER A 1 86 ? 7.116 2.053 -8.942 1.00 96.00 86 SER A CA 1
ATOM 655 C C . SER A 1 86 ? 6.878 1.265 -7.658 1.00 96.00 86 SER A C 1
ATOM 657 O O . SER A 1 86 ? 6.833 0.036 -7.692 1.00 96.00 86 SER A O 1
ATOM 659 N N . THR A 1 87 ? 6.650 1.953 -6.542 1.00 96.62 87 THR A N 1
ATOM 660 C CA . THR A 1 87 ? 6.365 1.340 -5.239 1.00 96.62 87 THR A CA 1
ATOM 661 C C . THR A 1 87 ? 5.013 1.809 -4.715 1.00 96.62 87 THR A C 1
ATOM 663 O O . THR A 1 87 ? 4.745 3.011 -4.609 1.00 96.62 87 THR A O 1
ATOM 666 N N . LEU A 1 88 ? 4.157 0.850 -4.358 1.00 96.75 88 LEU A N 1
ATOM 667 C CA . LEU A 1 88 ? 2.860 1.094 -3.742 1.00 96.75 88 LEU A CA 1
ATOM 668 C C . LEU A 1 88 ? 2.982 0.981 -2.223 1.00 96.75 88 LEU A C 1
ATOM 670 O O . LEU A 1 88 ? 3.192 -0.104 -1.678 1.00 96.75 88 LEU A O 1
ATOM 674 N N . TYR A 1 89 ? 2.793 2.098 -1.533 1.00 97.19 89 TYR A N 1
ATOM 675 C CA . TYR A 1 89 ? 2.849 2.167 -0.082 1.00 97.19 89 TYR A CA 1
ATOM 676 C C . TYR A 1 89 ? 1.468 2.241 0.548 1.00 97.19 89 TYR A C 1
ATOM 678 O O . TYR A 1 89 ? 0.600 2.934 0.034 1.00 97.19 89 TYR A O 1
ATOM 686 N N . LEU A 1 90 ? 1.309 1.619 1.714 1.00 96.44 90 LEU A N 1
ATOM 687 C CA . LEU A 1 90 ? 0.119 1.687 2.556 1.00 96.44 90 LEU A CA 1
ATOM 688 C C . LEU A 1 90 ? 0.474 2.215 3.946 1.00 96.44 90 LEU A C 1
ATOM 690 O O . LEU A 1 90 ? 1.492 1.849 4.534 1.00 96.44 90 LEU A O 1
ATOM 694 N N . SER A 1 91 ? -0.396 3.054 4.488 1.00 95.44 91 SER A N 1
ATOM 695 C CA . SER A 1 91 ? -0.379 3.478 5.887 1.00 95.44 91 SER A CA 1
ATOM 696 C C . SER A 1 91 ? -1.807 3.662 6.393 1.00 95.44 91 SER A C 1
ATOM 698 O O . SER A 1 91 ? -2.743 3.795 5.601 1.00 95.44 91 SER A O 1
ATOM 700 N N . ALA A 1 92 ? -1.985 3.655 7.709 1.00 93.44 92 ALA A N 1
ATOM 701 C CA . ALA A 1 92 ? -3.259 3.924 8.350 1.00 93.44 92 ALA A CA 1
ATOM 702 C C . ALA A 1 92 ? -3.107 4.824 9.571 1.00 93.44 92 ALA A C 1
ATOM 704 O O . ALA A 1 92 ? -2.056 4.896 10.208 1.00 93.44 92 ALA A O 1
ATOM 705 N N . CYS A 1 93 ? -4.199 5.501 9.896 1.00 90.25 93 CYS A N 1
ATOM 706 C CA . CYS A 1 93 ? -4.335 6.364 11.052 1.00 90.25 93 CYS A CA 1
ATOM 707 C C . CYS A 1 93 ? -5.647 6.041 11.771 1.00 90.25 93 CYS A C 1
ATOM 709 O O . CYS A 1 93 ? -6.705 5.949 11.137 1.00 90.25 93 CYS A O 1
ATOM 711 N N . LEU A 1 94 ? -5.577 5.866 13.090 1.00 84.19 94 LEU A N 1
ATOM 712 C CA . LEU A 1 94 ? -6.765 5.732 13.931 1.00 84.19 94 LEU A CA 1
ATOM 713 C C . LEU A 1 94 ? -7.520 7.078 13.994 1.00 84.19 94 LEU A C 1
ATOM 715 O O . LEU A 1 94 ? -6.885 8.136 14.061 1.00 84.19 94 LEU A O 1
ATOM 719 N N . PRO A 1 95 ? -8.864 7.083 13.962 1.00 76.12 95 PRO A N 1
ATOM 720 C CA . PRO A 1 95 ? -9.644 8.310 14.053 1.00 76.12 95 PRO A CA 1
ATOM 721 C C . PRO A 1 95 ? -9.445 8.995 15.411 1.00 76.12 95 PRO A C 1
ATOM 723 O O . PRO A 1 95 ? -9.264 8.360 16.448 1.00 76.12 95 PRO A O 1
ATOM 726 N N . ARG A 1 96 ? -9.480 10.332 15.409 1.00 65.50 96 ARG A N 1
ATOM 727 C CA . ARG A 1 96 ? -9.324 11.131 16.631 1.00 65.50 96 ARG A CA 1
ATOM 728 C C . ARG A 1 96 ? -10.506 10.858 17.567 1.00 65.50 96 ARG A C 1
ATOM 730 O O . ARG A 1 96 ? -11.644 11.080 17.173 1.00 65.50 96 ARG A O 1
ATOM 737 N N . GLY A 1 97 ? -10.228 10.418 18.793 1.00 59.38 97 GLY A N 1
ATOM 738 C CA . GLY A 1 97 ? -11.252 10.154 19.812 1.00 59.38 97 GLY A CA 1
ATOM 739 C C . GLY A 1 97 ? -11.441 8.681 20.180 1.00 59.38 97 GLY A C 1
ATOM 740 O O . GLY A 1 97 ? -12.186 8.405 21.117 1.00 59.38 97 GLY A O 1
ATOM 741 N N . THR A 1 98 ? -10.749 7.741 19.523 1.00 59.75 98 THR A N 1
ATOM 742 C CA . THR A 1 98 ? -10.670 6.359 20.020 1.00 59.75 98 THR A CA 1
ATOM 743 C C . THR A 1 98 ? -9.999 6.354 21.392 1.00 59.75 98 THR A C 1
ATOM 745 O O . THR A 1 98 ? -8.921 6.930 21.566 1.00 59.75 98 THR A O 1
ATOM 748 N N . LYS A 1 99 ? -10.622 5.700 22.382 1.00 55.78 99 LYS A N 1
ATOM 749 C CA . LYS A 1 99 ? -10.110 5.554 23.760 1.00 55.78 99 LYS A CA 1
ATOM 750 C C . LYS A 1 99 ? -8.946 4.553 23.838 1.00 55.78 99 LYS A C 1
ATOM 752 O O . LYS A 1 99 ? -8.854 3.730 24.746 1.00 55.78 99 LYS A O 1
ATOM 757 N N . THR A 1 100 ? -8.036 4.615 22.875 1.00 54.62 100 THR A N 1
ATOM 758 C CA . THR A 1 100 ? -6.796 3.847 22.861 1.00 54.62 100 THR A CA 1
ATOM 759 C C . THR A 1 100 ? -5.811 4.482 23.837 1.00 54.62 100 THR A C 1
ATOM 761 O O . THR A 1 100 ? -5.204 5.515 23.550 1.00 54.62 100 THR A O 1
ATOM 764 N N . TYR A 1 101 ? -5.644 3.857 25.003 1.00 50.91 101 TYR A N 1
ATOM 765 C CA . TYR A 1 101 ? -4.515 4.120 25.892 1.00 50.91 101 TYR A CA 1
ATOM 766 C C . TYR A 1 101 ? -3.227 3.663 25.188 1.00 50.91 101 TYR A C 1
ATOM 768 O O . TYR A 1 101 ? -2.904 2.480 25.192 1.00 50.91 101 TYR A O 1
ATOM 776 N N . GLY A 1 102 ? -2.498 4.592 24.562 1.00 52.81 102 GLY A N 1
ATOM 777 C CA . GLY A 1 102 ? -1.137 4.332 24.077 1.00 52.81 102 GLY A CA 1
ATOM 778 C C . GLY A 1 102 ? -0.829 4.852 22.673 1.00 52.81 102 GLY A C 1
ATOM 779 O O . GLY A 1 102 ? -0.976 4.129 21.700 1.00 52.81 102 GLY A O 1
ATOM 780 N N . LEU A 1 103 ? -0.359 6.102 22.613 1.00 57.38 103 LEU A N 1
ATOM 781 C CA . LEU A 1 103 ? 0.698 6.720 21.781 1.00 57.38 103 LEU A CA 1
ATOM 782 C C . LEU A 1 103 ? 0.878 6.423 20.269 1.00 57.38 103 LEU A C 1
ATOM 784 O O . LEU A 1 103 ? 1.516 7.245 19.611 1.00 57.38 103 LEU A O 1
ATOM 788 N N . ILE A 1 104 ? 0.362 5.344 19.671 1.00 69.25 104 ILE A N 1
ATOM 789 C CA . ILE A 1 104 ? 0.673 4.966 18.277 1.00 69.25 104 ILE A CA 1
ATOM 790 C C . ILE A 1 104 ? -0.566 5.077 17.381 1.00 69.25 104 ILE A C 1
ATOM 792 O O . ILE A 1 104 ? -1.166 4.099 16.946 1.00 69.25 104 ILE A O 1
ATOM 796 N N . ILE A 1 105 ? -0.936 6.324 17.094 1.00 82.19 105 ILE A N 1
ATOM 797 C CA . ILE A 1 105 ? -2.078 6.688 16.237 1.00 82.19 105 ILE A CA 1
ATOM 798 C C . ILE A 1 105 ? -1.828 6.299 14.770 1.00 82.19 105 ILE A C 1
ATOM 800 O O . ILE A 1 105 ? -2.758 5.927 14.055 1.00 82.19 105 ILE A O 1
ATOM 804 N N . TYR A 1 106 ? -0.570 6.363 14.332 1.00 89.31 106 TYR A N 1
ATOM 805 C CA . TYR A 1 106 ? -0.164 6.127 12.950 1.00 89.31 106 TYR A CA 1
ATOM 806 C C . TYR A 1 106 ? 0.516 4.772 12.805 1.00 89.31 106 TYR A C 1
ATOM 808 O O . TYR A 1 106 ? 1.440 4.448 13.554 1.00 89.31 106 TYR A O 1
ATOM 816 N N . SER A 1 107 ? 0.093 4.001 11.809 1.00 92.25 107 SER A N 1
ATOM 817 C CA . SER A 1 107 ? 0.799 2.789 11.422 1.00 92.25 107 SER A CA 1
ATOM 818 C C . SER A 1 107 ? 2.145 3.151 10.785 1.00 92.25 107 SER A C 1
ATOM 820 O O . SER A 1 107 ? 2.281 4.221 10.182 1.00 92.25 107 SER A O 1
ATOM 822 N N . PRO A 1 108 ? 3.143 2.252 10.826 1.00 94.44 108 PRO A N 1
ATOM 823 C CA . PRO A 1 108 ? 4.279 2.385 9.927 1.00 94.44 108 PRO A CA 1
ATOM 824 C C . PRO A 1 108 ? 3.802 2.355 8.465 1.00 94.44 108 PRO A C 1
ATOM 826 O O . PRO A 1 108 ? 2.760 1.772 8.147 1.00 94.44 108 PRO A O 1
ATOM 829 N N . ARG A 1 109 ? 4.572 2.997 7.583 1.00 95.38 109 ARG A N 1
ATOM 830 C CA . ARG A 1 109 ? 4.385 2.932 6.130 1.00 95.38 109 ARG A CA 1
ATOM 831 C C . ARG A 1 109 ? 4.976 1.621 5.621 1.00 95.38 109 ARG A C 1
ATOM 833 O O . ARG A 1 109 ? 6.104 1.290 5.976 1.00 95.38 109 ARG A O 1
ATOM 840 N N . VAL A 1 110 ? 4.214 0.881 4.823 1.00 96.06 110 VAL A N 1
ATOM 841 C CA . VAL A 1 110 ? 4.569 -0.479 4.384 1.00 96.06 110 VAL A CA 1
ATOM 842 C C . VAL A 1 110 ? 4.420 -0.615 2.880 1.00 96.06 110 VAL A C 1
ATOM 844 O O . VAL A 1 110 ? 3.617 0.097 2.281 1.00 96.06 110 VAL A O 1
ATOM 847 N N . ILE A 1 111 ? 5.172 -1.528 2.275 1.00 96.00 111 ILE A N 1
ATOM 848 C CA . ILE A 1 111 ? 5.121 -1.800 0.838 1.00 96.00 111 ILE A CA 1
ATOM 849 C C . ILE A 1 111 ? 4.063 -2.873 0.580 1.00 96.00 111 ILE A C 1
ATOM 851 O O . ILE A 1 111 ? 4.117 -3.973 1.138 1.00 96.00 111 ILE A O 1
ATOM 855 N N . VAL A 1 112 ? 3.085 -2.545 -0.258 1.00 95.50 112 VAL A N 1
ATOM 856 C CA . VAL A 1 112 ? 2.070 -3.490 -0.737 1.00 95.50 112 VAL A CA 1
ATOM 857 C C . VAL A 1 112 ? 2.607 -4.255 -1.935 1.00 95.50 112 VAL A C 1
ATOM 859 O O . VAL A 1 112 ? 2.515 -5.482 -1.971 1.00 95.50 112 VAL A O 1
ATOM 862 N N . ASP A 1 113 ? 3.171 -3.517 -2.889 1.00 94.88 113 ASP A N 1
ATOM 863 C CA . ASP A 1 113 ? 3.647 -4.040 -4.160 1.00 94.88 113 ASP A CA 1
ATOM 864 C C . ASP A 1 113 ? 4.738 -3.151 -4.752 1.00 94.88 113 ASP A C 1
ATOM 866 O O . ASP A 1 113 ? 4.852 -1.967 -4.415 1.00 94.88 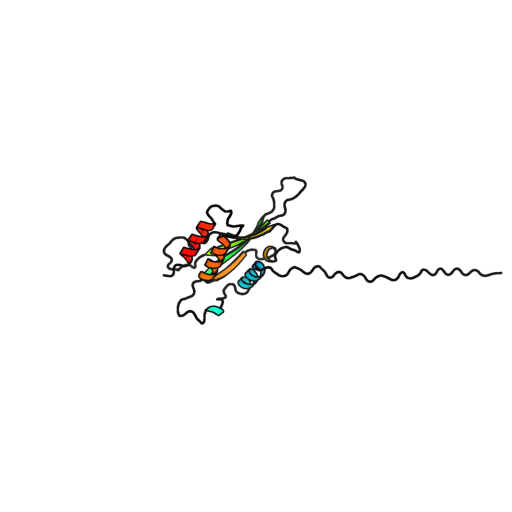113 ASP A O 1
ATOM 870 N N . GLU A 1 114 ? 5.512 -3.736 -5.655 1.00 95.12 114 GLU A N 1
ATOM 871 C CA . GLU A 1 114 ? 6.589 -3.073 -6.377 1.00 95.12 114 GLU A CA 1
ATOM 872 C C . GLU A 1 114 ? 6.629 -3.582 -7.815 1.00 95.12 114 GLU A C 1
ATOM 874 O O . GLU A 1 114 ? 6.603 -4.793 -8.055 1.00 95.12 114 GLU A O 1
ATOM 879 N N . TYR A 1 115 ? 6.713 -2.649 -8.759 1.00 94.88 115 TYR A N 1
ATOM 880 C CA . TYR A 1 115 ? 6.865 -2.929 -10.179 1.00 94.88 115 TYR A CA 1
ATOM 881 C C . TYR A 1 115 ? 8.137 -2.271 -10.702 1.00 94.88 115 TYR A C 1
ATOM 883 O O . TYR A 1 115 ? 8.297 -1.055 -10.604 1.00 94.88 115 TYR A O 1
ATOM 891 N N . VAL A 1 116 ? 9.011 -3.087 -11.283 1.00 95.00 116 VAL A N 1
ATOM 892 C CA . VAL A 1 116 ? 10.236 -2.650 -11.952 1.00 95.00 116 VAL A CA 1
ATOM 893 C C . VAL A 1 116 ? 9.951 -2.580 -13.451 1.00 95.00 116 VAL A C 1
ATOM 895 O O . VAL A 1 116 ? 9.646 -3.602 -14.068 1.00 95.00 116 VAL A O 1
ATOM 898 N N . GLY A 1 117 ? 10.014 -1.380 -14.019 1.00 93.12 117 GLY A N 1
ATOM 899 C CA . GLY A 1 117 ? 9.658 -1.092 -15.405 1.00 93.12 117 GLY A CA 1
ATOM 900 C C . GLY A 1 117 ? 8.885 0.217 -15.554 1.00 93.12 117 GLY A C 1
ATOM 901 O O . GLY A 1 117 ? 8.550 0.899 -14.580 1.00 93.12 117 GLY A O 1
ATOM 902 N N . TYR A 1 118 ? 8.557 0.563 -16.795 1.00 91.12 118 TYR A N 1
ATOM 903 C CA . TYR A 1 118 ? 7.855 1.805 -17.091 1.00 91.12 118 TYR A CA 1
ATOM 904 C C . TYR A 1 118 ? 6.340 1.625 -16.916 1.00 91.12 118 TYR A C 1
ATOM 906 O O . TYR A 1 118 ? 5.779 0.624 -17.368 1.00 91.12 118 TYR A O 1
ATOM 914 N N . PRO A 1 119 ? 5.616 2.607 -16.346 1.00 89.19 119 PRO A N 1
ATOM 915 C CA . PRO A 1 119 ? 4.155 2.551 -16.257 1.00 89.19 119 PRO A CA 1
ATOM 916 C C . PRO A 1 119 ? 3.466 2.409 -17.625 1.00 89.19 119 PRO A C 1
ATOM 918 O O . PRO A 1 119 ? 2.338 1.931 -17.709 1.00 89.19 119 PRO A O 1
ATOM 921 N N . SER A 1 120 ? 4.132 2.815 -18.710 1.00 89.06 120 SER A N 1
ATOM 922 C CA . SER A 1 120 ? 3.655 2.662 -20.088 1.00 89.06 120 SER A CA 1
ATOM 923 C C . SER A 1 120 ? 3.712 1.229 -20.621 1.00 89.06 120 SER A C 1
ATOM 925 O O . SER A 1 120 ? 3.115 0.960 -21.665 1.00 89.06 120 SER A O 1
ATOM 927 N N . ASP A 1 121 ? 4.415 0.316 -19.948 1.00 90.50 121 ASP A N 1
ATOM 928 C CA . ASP A 1 121 ? 4.568 -1.056 -20.419 1.00 90.50 121 ASP A CA 1
ATOM 929 C C . ASP A 1 121 ? 3.212 -1.772 -20.470 1.00 90.50 121 ASP A C 1
ATOM 931 O O . ASP A 1 121 ? 2.351 -1.621 -19.600 1.00 90.50 121 ASP A O 1
ATOM 935 N N . LEU A 1 122 ? 3.016 -2.618 -21.485 1.00 87.06 122 LEU A N 1
ATOM 936 C CA . LEU A 1 122 ? 1.769 -3.381 -21.650 1.00 87.06 122 LEU A CA 1
ATOM 937 C C . LEU A 1 122 ? 1.490 -4.324 -20.472 1.00 87.06 122 LEU A C 1
ATOM 939 O O . LEU A 1 122 ? 0.335 -4.659 -20.209 1.00 87.06 122 LEU A O 1
ATOM 943 N N . VAL A 1 123 ? 2.550 -4.757 -19.790 1.00 88.31 123 VAL A N 1
ATOM 944 C CA . VAL A 1 123 ? 2.500 -5.656 -18.632 1.00 88.31 123 VAL A CA 1
ATOM 945 C C . VAL A 1 123 ? 2.500 -4.909 -17.299 1.00 88.31 123 VAL A C 1
ATOM 947 O O . VAL A 1 123 ? 2.394 -5.556 -16.258 1.00 88.31 123 VAL A O 1
ATOM 950 N N . ALA A 1 124 ? 2.599 -3.574 -17.313 1.00 90.81 124 ALA A N 1
ATOM 951 C CA . ALA A 1 124 ? 2.581 -2.785 -16.094 1.00 90.81 124 ALA A CA 1
ATOM 952 C C . ALA A 1 124 ? 1.223 -2.937 -15.383 1.00 90.81 124 ALA A C 1
ATOM 954 O O . ALA A 1 124 ? 0.174 -2.809 -16.036 1.00 90.81 124 ALA A O 1
ATOM 955 N N . PRO A 1 125 ? 1.212 -3.170 -14.056 1.00 92.88 125 PRO A N 1
ATOM 956 C CA . PRO A 1 125 ? -0.013 -3.153 -13.268 1.00 92.88 125 PRO A CA 1
ATOM 957 C C . PRO A 1 125 ? -0.789 -1.852 -13.482 1.00 92.88 125 PRO A C 1
ATOM 959 O O . PRO A 1 125 ? -0.203 -0.794 -13.708 1.00 92.88 125 PRO A O 1
ATOM 962 N N . GLU A 1 126 ? -2.117 -1.896 -13.426 1.00 92.25 126 GLU A N 1
ATOM 963 C CA . GLU A 1 126 ? -2.929 -0.693 -13.655 1.00 92.25 126 GLU A CA 1
ATOM 964 C C . GLU A 1 126 ? -2.646 0.387 -12.609 1.00 92.25 126 GLU A C 1
ATOM 966 O O . GLU A 1 126 ? -2.645 1.578 -12.934 1.00 92.25 126 GLU A O 1
ATOM 971 N N . TRP A 1 127 ? -2.346 -0.022 -11.374 1.00 93.00 127 TRP A N 1
ATOM 972 C CA . TRP A 1 127 ? -2.041 0.895 -10.288 1.00 93.00 127 TRP A CA 1
ATOM 973 C C . TRP A 1 127 ? -0.855 1.809 -10.596 1.00 93.00 127 TRP A C 1
ATOM 975 O O . TRP A 1 127 ? -0.921 2.972 -10.222 1.00 93.00 127 TRP A O 1
ATOM 985 N N . THR A 1 128 ? 0.167 1.377 -11.341 1.00 94.06 128 THR A N 1
ATOM 986 C CA . THR A 1 128 ? 1.349 2.218 -11.639 1.00 94.06 128 THR A CA 1
ATOM 987 C C . THR A 1 128 ? 1.010 3.455 -12.474 1.00 94.06 128 THR A C 1
ATOM 989 O O . THR A 1 128 ? 1.701 4.467 -12.400 1.00 94.06 128 THR A O 1
ATOM 992 N N . ARG A 1 129 ? -0.086 3.404 -13.242 1.00 91.81 129 ARG A N 1
ATOM 993 C CA . ARG A 1 129 ? -0.561 4.484 -14.125 1.00 91.81 129 ARG A CA 1
ATOM 994 C C . ARG A 1 129 ? -1.607 5.385 -13.477 1.00 91.81 129 ARG A C 1
ATOM 996 O O . ARG A 1 129 ? -2.169 6.263 -14.131 1.00 91.81 129 ARG A O 1
ATOM 1003 N N . ARG A 1 130 ? -1.954 5.129 -12.220 1.00 88.75 130 ARG A N 1
ATOM 1004 C CA . ARG A 1 130 ? -3.113 5.748 -11.589 1.00 88.75 130 ARG A CA 1
ATOM 1005 C C . ARG A 1 130 ? -2.872 7.223 -11.267 1.00 88.75 130 ARG A C 1
ATOM 1007 O O . ARG A 1 130 ? -1.873 7.594 -10.659 1.00 88.75 130 ARG A O 1
ATOM 1014 N N . THR A 1 131 ? -3.874 8.043 -11.571 1.00 88.44 131 THR A N 1
ATOM 1015 C CA . THR A 1 131 ? -3.950 9.451 -11.166 1.00 88.44 131 THR A CA 1
ATOM 1016 C C . THR A 1 131 ? -5.270 9.716 -10.428 1.00 88.44 131 THR A C 1
ATOM 1018 O O . THR A 1 131 ? -6.324 9.371 -10.970 1.00 88.44 131 THR A O 1
ATOM 1021 N N . PRO A 1 132 ? -5.266 10.324 -9.226 1.00 90.69 132 PRO A N 1
ATOM 1022 C CA . PRO A 1 132 ? -4.096 10.762 -8.458 1.00 90.69 132 PRO A CA 1
ATOM 1023 C C . PRO A 1 132 ? -3.248 9.588 -7.933 1.00 90.69 132 PRO A C 1
ATOM 1025 O O . PRO A 1 132 ? -3.752 8.481 -7.748 1.00 90.69 132 PRO A O 1
ATOM 1028 N N . ASN A 1 133 ? -1.967 9.860 -7.661 1.00 92.31 133 ASN A N 1
ATOM 1029 C CA . ASN A 1 133 ? -1.002 8.896 -7.110 1.00 92.31 133 ASN A CA 1
ATOM 1030 C C . ASN A 1 133 ? -1.210 8.612 -5.608 1.00 92.31 133 ASN A C 1
ATOM 1032 O O . ASN A 1 133 ? -0.488 7.816 -5.018 1.00 92.31 133 ASN A O 1
ATOM 1036 N N . THR A 1 134 ? -2.180 9.279 -4.984 1.00 94.38 134 THR A N 1
ATOM 1037 C CA . THR A 1 134 ? -2.553 9.103 -3.583 1.00 94.38 134 THR A CA 1
ATOM 1038 C C . THR A 1 134 ? -4.031 8.746 -3.509 1.00 94.38 134 THR A C 1
ATOM 1040 O O . THR A 1 134 ? -4.863 9.416 -4.122 1.00 94.38 134 THR A O 1
ATOM 1043 N N . LEU A 1 135 ? -4.372 7.723 -2.730 1.00 92.75 135 LEU A N 1
ATOM 1044 C CA . LEU A 1 135 ? -5.748 7.315 -2.465 1.00 92.75 135 LEU A CA 1
ATOM 1045 C C . LEU A 1 135 ? -5.986 7.242 -0.958 1.00 92.75 135 LEU A C 1
ATOM 1047 O O . LEU A 1 135 ? -5.244 6.577 -0.240 1.00 92.75 135 LEU A O 1
ATOM 1051 N N . GLN A 1 136 ? -7.044 7.897 -0.489 1.00 92.50 136 GLN A N 1
ATOM 1052 C CA . GLN A 1 136 ? -7.492 7.824 0.900 1.00 92.50 136 GLN A CA 1
ATOM 1053 C C . GLN A 1 136 ? -8.849 7.132 0.964 1.00 92.50 136 GLN A C 1
ATOM 1055 O O . GLN A 1 136 ? -9.711 7.375 0.120 1.00 92.50 136 GLN A O 1
ATOM 1060 N N . PHE A 1 137 ? -9.016 6.246 1.937 1.00 90.75 137 PHE A N 1
ATOM 1061 C CA . PHE A 1 137 ? -10.230 5.456 2.128 1.00 90.75 137 PHE A CA 1
ATOM 1062 C C . PHE A 1 137 ? -10.306 4.960 3.569 1.00 90.75 137 PHE A C 1
ATOM 1064 O O . PHE A 1 137 ? -9.322 5.011 4.304 1.00 90.75 137 PHE A O 1
ATOM 1071 N N . GLN A 1 138 ? -11.464 4.464 3.976 1.00 89.44 138 GLN A N 1
ATOM 1072 C CA . GLN A 1 138 ? -11.688 3.877 5.286 1.00 89.44 138 GLN A CA 1
ATOM 1073 C C . GLN A 1 138 ? -11.839 2.366 5.182 1.00 89.44 138 GLN A C 1
ATOM 1075 O O . GLN A 1 138 ? -12.428 1.844 4.235 1.00 89.44 138 GLN A O 1
ATOM 1080 N N . GLN A 1 139 ? -11.324 1.653 6.180 1.00 86.62 139 GLN A N 1
ATOM 1081 C CA . GLN A 1 139 ? -11.560 0.219 6.331 1.00 86.62 139 GLN A CA 1
ATOM 1082 C C . GLN A 1 139 ? -11.910 -0.128 7.774 1.00 86.62 139 GLN A C 1
ATOM 1084 O O . GLN A 1 139 ? -11.420 0.538 8.691 1.00 86.62 139 GLN A O 1
ATOM 1089 N N . PRO A 1 140 ? -12.715 -1.183 7.999 1.00 85.75 140 PRO A N 1
ATOM 1090 C CA . PRO A 1 140 ? -12.884 -1.746 9.329 1.00 85.75 140 PRO A CA 1
ATOM 1091 C C . PRO A 1 140 ? -11.522 -2.082 9.930 1.00 85.75 140 PRO A C 1
ATOM 1093 O O . PRO A 1 140 ? -10.682 -2.717 9.284 1.00 85.75 140 PRO A O 1
ATOM 1096 N N . ARG A 1 141 ? -11.307 -1.677 11.179 1.00 85.56 141 ARG A N 1
ATOM 1097 C CA . ARG A 1 141 ? -10.024 -1.824 11.874 1.00 85.56 141 ARG A CA 1
ATOM 1098 C C . ARG A 1 141 ? -9.514 -3.263 11.904 1.00 85.56 141 ARG A C 1
ATOM 1100 O O . ARG A 1 141 ? -8.332 -3.493 11.668 1.00 85.56 141 ARG A O 1
ATOM 1107 N N . ALA A 1 142 ? -10.410 -4.229 12.110 1.00 84.94 142 ALA A N 1
ATOM 1108 C CA . ALA A 1 142 ? -10.074 -5.652 12.089 1.00 84.94 142 ALA A CA 1
ATOM 1109 C C . ALA A 1 142 ? -9.615 -6.135 10.702 1.00 84.94 142 ALA A C 1
ATOM 1111 O O . ALA A 1 142 ? -8.602 -6.824 10.594 1.00 84.94 142 ALA A O 1
ATOM 1112 N N . ALA A 1 143 ? -10.313 -5.721 9.639 1.00 87.00 143 ALA A N 1
ATOM 1113 C CA . ALA A 1 143 ? -9.946 -6.065 8.267 1.00 87.00 143 ALA A CA 1
ATOM 1114 C C . ALA A 1 143 ? -8.589 -5.458 7.880 1.00 87.00 143 ALA A C 1
ATOM 1116 O O . ALA A 1 143 ? -7.749 -6.139 7.292 1.00 87.00 143 ALA A O 1
ATOM 1117 N N . PHE A 1 144 ? -8.345 -4.198 8.258 1.00 90.00 144 PHE A N 1
ATOM 1118 C CA . PHE A 1 144 ? -7.049 -3.567 8.033 1.00 90.00 144 PHE A CA 1
ATOM 1119 C C . PHE A 1 144 ? -5.935 -4.283 8.804 1.00 90.00 144 PHE A C 1
ATOM 1121 O O . PHE A 1 144 ? -4.893 -4.566 8.221 1.00 90.00 144 PHE A O 1
ATOM 1128 N N . ALA A 1 145 ? -6.145 -4.621 10.081 1.00 90.31 145 ALA A N 1
ATOM 1129 C CA . ALA A 1 145 ? -5.153 -5.332 10.886 1.00 90.31 145 ALA A CA 1
ATOM 1130 C C . ALA A 1 145 ? -4.760 -6.689 10.271 1.00 90.31 145 ALA A C 1
ATOM 1132 O O . ALA A 1 145 ? -3.571 -7.002 10.234 1.00 90.31 145 ALA A O 1
ATOM 1133 N N . ASP A 1 146 ? -5.713 -7.460 9.730 1.00 90.06 146 ASP A N 1
ATOM 1134 C CA . ASP A 1 146 ? -5.414 -8.722 9.031 1.00 90.06 146 ASP A CA 1
ATOM 1135 C C . ASP A 1 146 ? -4.558 -8.491 7.774 1.00 90.06 146 ASP A C 1
ATOM 1137 O O . ASP A 1 146 ? -3.501 -9.106 7.613 1.00 90.06 146 ASP A O 1
ATOM 1141 N N . ILE A 1 147 ? -4.948 -7.539 6.914 1.00 90.62 147 ILE A N 1
ATOM 1142 C CA . ILE A 1 147 ? -4.153 -7.158 5.732 1.00 90.62 147 ILE A CA 1
ATOM 1143 C C . ILE A 1 147 ? -2.741 -6.741 6.160 1.00 90.62 147 ILE A C 1
ATOM 1145 O O . ILE A 1 147 ? -1.749 -7.188 5.582 1.00 90.62 147 ILE A O 1
ATOM 1149 N N . PHE A 1 148 ? -2.638 -5.920 7.202 1.00 92.50 148 PHE A N 1
ATOM 1150 C CA . PHE A 1 148 ? -1.377 -5.392 7.699 1.00 92.50 148 PHE A CA 1
ATOM 1151 C C . PHE A 1 148 ? -0.460 -6.501 8.224 1.00 92.50 148 PHE A C 1
ATOM 1153 O O . PHE A 1 148 ? 0.721 -6.539 7.887 1.00 92.50 148 PHE A O 1
ATOM 1160 N N . LEU A 1 149 ? -0.994 -7.468 8.974 1.00 92.88 149 LEU A N 1
ATOM 1161 C CA . LEU A 1 149 ? -0.230 -8.622 9.455 1.00 92.88 149 LEU A CA 1
ATOM 1162 C C . LEU A 1 149 ? 0.246 -9.529 8.311 1.00 92.88 149 LEU A C 1
ATOM 1164 O O . LEU A 1 149 ? 1.375 -10.025 8.361 1.00 92.88 149 LEU A O 1
ATOM 1168 N N . ARG A 1 150 ? -0.557 -9.704 7.255 1.00 92.50 150 ARG A N 1
ATOM 1169 C CA . ARG A 1 150 ? -0.141 -10.435 6.044 1.00 92.50 150 ARG A CA 1
ATOM 1170 C C . ARG A 1 150 ? 0.964 -9.701 5.287 1.00 92.50 150 ARG A C 1
ATOM 1172 O O . ARG A 1 150 ? 1.917 -10.328 4.828 1.00 92.50 150 ARG A O 1
ATOM 1179 N N . LEU A 1 151 ? 0.892 -8.373 5.204 1.00 94.12 151 LEU A N 1
ATOM 1180 C CA . LEU A 1 151 ? 1.948 -7.563 4.593 1.00 94.12 151 LEU A CA 1
ATOM 1181 C C . LEU A 1 151 ? 3.261 -7.627 5.381 1.00 94.12 151 LEU A C 1
ATOM 1183 O O . LEU A 1 151 ? 4.326 -7.573 4.767 1.00 94.12 151 LEU A O 1
ATOM 1187 N N . ALA A 1 152 ? 3.212 -7.823 6.704 1.00 93.75 152 ALA A N 1
ATOM 1188 C CA . ALA A 1 152 ? 4.406 -7.917 7.552 1.00 93.75 152 ALA A CA 1
ATOM 1189 C C . ALA A 1 152 ? 5.324 -9.095 7.186 1.00 93.75 152 ALA A C 1
ATOM 1191 O O . ALA A 1 152 ? 6.516 -9.062 7.485 1.00 93.75 152 ALA A O 1
ATOM 1192 N N . VAL A 1 153 ? 4.780 -10.147 6.566 1.00 93.12 153 VAL A N 1
ATOM 1193 C CA . VAL A 1 153 ? 5.546 -11.330 6.136 1.00 93.12 153 VAL A CA 1
ATOM 1194 C C . VAL A 1 153 ? 5.874 -11.330 4.641 1.00 93.12 153 VAL A C 1
ATOM 1196 O O . VAL A 1 153 ? 6.562 -12.237 4.174 1.00 93.12 153 VAL A O 1
ATOM 1199 N N . ASN A 1 154 ? 5.416 -10.322 3.892 1.00 90.88 154 ASN A N 1
ATOM 1200 C CA . ASN A 1 154 ? 5.700 -10.186 2.466 1.00 90.88 154 ASN A CA 1
ATOM 1201 C C . ASN A 1 154 ? 7.201 -9.935 2.220 1.00 90.88 154 ASN A C 1
ATOM 1203 O O . ASN A 1 154 ? 7.879 -9.322 3.048 1.00 90.88 154 ASN A O 1
ATOM 1207 N N . LYS A 1 155 ? 7.710 -10.367 1.058 1.00 93.38 155 LYS A N 1
ATOM 1208 C CA . LYS A 1 155 ? 9.119 -10.241 0.649 1.00 93.38 155 LYS A CA 1
ATOM 1209 C C . LYS A 1 155 ? 9.638 -8.801 0.740 1.00 93.38 155 LYS A C 1
ATOM 1211 O O . LYS A 1 155 ? 10.777 -8.615 1.147 1.00 93.38 155 LYS A O 1
ATOM 1216 N N . TYR A 1 156 ? 8.788 -7.811 0.455 1.00 92.31 156 TYR A N 1
ATOM 1217 C CA . TYR A 1 156 ? 9.154 -6.392 0.491 1.00 92.31 156 TYR A CA 1
ATOM 1218 C C . TYR A 1 156 ? 9.358 -5.856 1.915 1.00 92.31 156 TYR A C 1
ATOM 1220 O O . TYR A 1 156 ? 10.277 -5.091 2.158 1.00 92.31 156 TYR A O 1
ATOM 1228 N N . ASN A 1 157 ? 8.533 -6.277 2.882 1.00 94.38 157 ASN A N 1
ATOM 1229 C CA . ASN A 1 157 ? 8.593 -5.742 4.250 1.00 94.38 157 ASN A CA 1
ATOM 1230 C C . ASN A 1 157 ? 9.458 -6.591 5.185 1.00 94.38 157 ASN A C 1
ATOM 1232 O O . ASN A 1 157 ? 9.918 -6.106 6.214 1.00 94.38 157 ASN A O 1
ATOM 1236 N N . ARG A 1 158 ? 9.672 -7.872 4.857 1.00 91.88 158 ARG A N 1
ATOM 1237 C CA . ARG A 1 158 ? 10.446 -8.798 5.692 1.00 91.88 158 ARG A CA 1
ATOM 1238 C C . ARG A 1 158 ? 11.930 -8.429 5.761 1.00 91.88 158 ARG A C 1
ATOM 1240 O O . ARG A 1 158 ? 12.560 -8.722 6.774 1.00 91.88 158 ARG A O 1
ATOM 1247 N N . GLY A 1 159 ? 12.469 -7.825 4.700 1.00 87.69 159 GLY A N 1
ATOM 1248 C CA . GLY A 1 159 ? 13.866 -7.384 4.637 1.00 87.69 159 GLY A CA 1
ATOM 1249 C C . GLY A 1 159 ? 14.163 -6.133 5.466 1.00 87.69 159 GLY A C 1
ATOM 1250 O O . GLY A 1 159 ? 15.313 -5.915 5.831 1.00 87.69 159 GLY A O 1
ATOM 1251 N N . GLU A 1 160 ? 13.138 -5.351 5.811 1.00 89.56 160 GLU A N 1
ATOM 1252 C CA . GLU A 1 160 ? 13.279 -4.079 6.520 1.00 89.56 160 GLU A CA 1
ATOM 1253 C C . GLU A 1 160 ? 13.479 -4.289 8.035 1.00 89.56 160 GLU A C 1
ATOM 1255 O O . GLU A 1 160 ? 12.561 -4.764 8.727 1.00 89.56 160 GLU A O 1
ATOM 1260 N N . PRO A 1 161 ? 14.646 -3.919 8.604 1.00 91.38 161 PRO A N 1
ATOM 1261 C CA . PRO A 1 161 ? 14.942 -4.152 10.014 1.00 91.38 161 PRO A CA 1
ATOM 1262 C C . PRO A 1 161 ? 13.896 -3.531 10.952 1.00 91.38 161 PRO A C 1
ATOM 1264 O O . PRO A 1 161 ? 13.612 -2.333 10.930 1.00 91.38 161 PR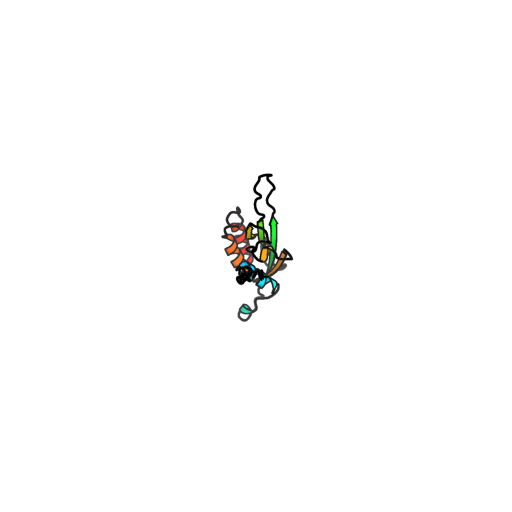O A O 1
ATOM 1267 N N . GLY A 1 162 ? 13.286 -4.366 11.797 1.00 92.12 162 GLY A N 1
ATOM 1268 C CA . GLY A 1 162 ? 12.300 -3.942 12.797 1.00 92.12 162 GLY A CA 1
ATOM 1269 C C . GLY A 1 162 ? 10.935 -3.504 12.243 1.00 92.12 162 GLY A C 1
ATOM 1270 O O . GLY A 1 162 ? 10.025 -3.246 13.034 1.00 92.12 162 GLY A O 1
ATOM 1271 N N . LEU A 1 163 ? 10.730 -3.439 10.920 1.00 93.44 163 LEU A N 1
ATOM 1272 C CA . LEU A 1 163 ? 9.430 -3.083 10.338 1.00 93.44 163 LEU A CA 1
ATOM 1273 C C . LEU A 1 163 ? 8.347 -4.134 10.649 1.00 93.44 163 LEU A C 1
ATOM 1275 O O . LEU A 1 163 ? 7.328 -3.742 11.223 1.00 93.44 163 LEU A O 1
ATOM 1279 N N . PRO A 1 164 ? 8.551 -5.449 10.420 1.00 94.50 164 PRO A N 1
ATOM 1280 C CA . PRO A 1 164 ? 7.533 -6.453 10.739 1.00 94.50 164 PRO A CA 1
ATOM 1281 C C . PRO A 1 164 ? 7.130 -6.472 12.218 1.00 94.50 164 PRO A C 1
ATOM 1283 O O . PRO A 1 164 ? 5.967 -6.701 12.545 1.00 94.50 164 PRO A O 1
ATOM 1286 N N . PHE A 1 165 ? 8.080 -6.209 13.121 1.00 93.31 165 PHE A N 1
ATOM 1287 C CA . PHE A 1 165 ? 7.804 -6.100 14.554 1.00 93.31 165 PHE A CA 1
ATOM 1288 C C . PHE A 1 165 ? 6.883 -4.910 14.849 1.00 93.31 165 PHE A C 1
ATOM 1290 O O . PHE A 1 165 ? 5.820 -5.095 15.438 1.00 93.31 165 PHE A O 1
ATOM 1297 N N . ARG A 1 166 ? 7.227 -3.712 14.354 1.00 92.88 166 ARG A N 1
ATOM 1298 C CA . ARG A 1 166 ? 6.393 -2.505 14.504 1.00 92.88 166 ARG A CA 1
ATOM 1299 C C . ARG A 1 166 ? 4.999 -2.686 13.909 1.00 92.88 166 ARG A C 1
ATOM 1301 O O . ARG A 1 166 ? 4.027 -2.207 14.484 1.00 92.88 166 ARG A O 1
ATOM 1308 N N . MET A 1 167 ? 4.890 -3.398 12.786 1.00 93.94 167 MET A N 1
ATOM 1309 C CA . MET A 1 167 ? 3.600 -3.698 12.165 1.00 93.94 167 MET A CA 1
ATOM 1310 C C . MET A 1 167 ? 2.711 -4.555 13.069 1.00 93.94 167 MET A C 1
ATOM 1312 O O . MET A 1 167 ? 1.529 -4.257 13.229 1.00 93.94 167 MET A O 1
ATOM 1316 N N . ARG A 1 168 ? 3.281 -5.594 13.692 1.00 92.38 168 ARG A N 1
ATOM 1317 C CA . ARG A 1 168 ? 2.560 -6.464 14.634 1.00 92.38 168 ARG A CA 1
ATOM 1318 C C . ARG A 1 168 ? 2.132 -5.719 15.889 1.00 92.38 168 ARG A C 1
ATOM 1320 O O . ARG A 1 168 ? 0.997 -5.889 16.316 1.00 92.38 168 ARG A O 1
ATOM 1327 N N . GLU A 1 169 ? 3.014 -4.906 16.462 1.00 90.69 169 GLU A N 1
ATOM 1328 C CA . GLU A 1 169 ? 2.687 -4.118 17.654 1.00 90.69 169 GLU A CA 1
ATOM 1329 C C . GLU A 1 169 ? 1.572 -3.114 17.361 1.00 90.69 169 GLU A C 1
ATOM 1331 O O . GLU A 1 169 ? 0.586 -3.075 18.093 1.00 90.69 169 GLU A O 1
ATOM 1336 N N . TRP A 1 170 ? 1.644 -2.401 16.232 1.00 90.25 170 TRP A N 1
ATOM 1337 C CA . TRP A 1 170 ? 0.563 -1.507 15.823 1.00 90.25 170 TRP A CA 1
ATOM 1338 C C . TRP A 1 170 ? -0.757 -2.257 15.608 1.00 90.25 170 TRP A C 1
ATOM 1340 O O . TRP A 1 170 ? -1.792 -1.813 16.094 1.00 90.25 170 TRP A O 1
ATOM 1350 N N . ALA A 1 171 ? -0.736 -3.415 14.938 1.00 90.06 171 ALA A N 1
ATOM 1351 C CA . ALA A 1 171 ? -1.942 -4.213 14.711 1.00 90.06 171 ALA A CA 1
ATOM 1352 C C . ALA A 1 171 ? -2.576 -4.699 16.025 1.00 90.06 171 ALA A C 1
ATOM 1354 O O . ALA A 1 171 ? -3.795 -4.655 16.162 1.00 90.06 171 ALA A O 1
ATOM 1355 N N . LYS A 1 172 ? -1.771 -5.111 17.015 1.00 88.25 172 LYS A N 1
ATOM 1356 C CA . LYS A 1 172 ? -2.270 -5.466 18.354 1.00 88.25 172 LYS A CA 1
ATOM 1357 C C . LYS A 1 172 ? -2.911 -4.265 19.038 1.00 88.25 172 LYS A C 1
ATOM 1359 O O . LYS A 1 172 ? -4.039 -4.381 19.502 1.00 88.25 172 LYS A O 1
ATOM 1364 N N . SER A 1 173 ? -2.225 -3.121 19.066 1.00 83.50 173 SER A N 1
ATOM 1365 C CA . SER A 1 173 ? -2.754 -1.888 19.662 1.00 83.50 173 SER A CA 1
ATOM 1366 C C . SER A 1 173 ? -4.042 -1.435 18.983 1.00 83.50 173 SER A C 1
ATOM 1368 O O . SER A 1 173 ? -4.973 -1.008 19.659 1.00 83.50 173 SER A O 1
ATOM 1370 N N . ALA A 1 174 ? -4.123 -1.584 17.661 1.00 81.19 174 ALA A N 1
ATOM 1371 C CA . ALA A 1 174 ? -5.317 -1.271 16.900 1.00 81.19 174 ALA A CA 1
ATOM 1372 C C . ALA A 1 174 ? -6.480 -2.215 17.220 1.00 81.19 174 ALA A C 1
ATOM 1374 O O . ALA A 1 174 ? -7.606 -1.815 17.016 1.00 81.19 174 ALA A O 1
ATOM 1375 N N . LEU A 1 175 ? -6.279 -3.440 17.708 1.00 81.62 175 LEU A N 1
ATOM 1376 C CA . LEU A 1 175 ? -7.383 -4.378 17.968 1.00 81.62 175 LEU A CA 1
ATOM 1377 C C . LEU A 1 175 ? -7.959 -4.304 19.388 1.00 81.62 175 LEU A C 1
ATOM 1379 O O . LEU A 1 175 ? -9.011 -4.891 19.638 1.00 81.62 175 LEU A O 1
ATOM 1383 N N . ILE A 1 176 ? -7.309 -3.593 20.310 1.00 76.12 176 ILE A N 1
ATOM 1384 C CA . ILE A 1 176 ? -7.794 -3.447 21.686 1.00 76.12 176 ILE A CA 1
ATOM 1385 C C . ILE A 1 176 ? -9.073 -2.591 21.669 1.00 76.12 176 ILE A C 1
ATOM 1387 O O . ILE A 1 176 ? -9.038 -1.411 21.331 1.00 76.12 176 ILE A O 1
ATOM 1391 N N . GLN A 1 177 ? -10.211 -3.206 21.997 1.00 57.19 177 GLN A N 1
ATOM 1392 C CA . GLN A 1 177 ? -11.496 -2.533 22.219 1.00 57.19 177 GLN A CA 1
ATOM 1393 C C . GLN A 1 177 ? -11.587 -2.100 23.688 1.00 57.19 177 GLN A C 1
ATOM 1395 O O . GLN A 1 177 ? -11.316 -2.913 24.574 1.00 57.19 177 GLN A O 1
ATOM 1400 N N . THR A 1 178 ? -11.953 -0.843 23.943 1.00 46.75 178 THR A N 1
ATOM 1401 C CA . THR A 1 178 ? -12.265 -0.319 25.283 1.00 46.75 178 THR A CA 1
ATOM 1402 C C . THR A 1 178 ? -13.629 0.342 25.315 1.00 46.75 178 THR A C 1
ATOM 1404 O O . THR A 1 178 ? -13.940 1.129 24.394 1.00 46.75 178 THR A O 1
#

Foldseek 3Di:
DDDDDDDDDDDDPDDDPDPPPPPPDQDPADPVLVVCVVCQVCQADPPVPCVVPDPDDDQFKKKKKKAKDKAAADPPVDPDGFFIKIWIKMKIAGDPPAPQPDDPRIADIATPDMDGHDCPDSNHHVLNVDPPRMDIGMDRLLVVLVVLLVRLPDPRNVPDPCNSVSSNVVSVSSPDHD

Secondary structure (DSSP, 8-state):
--------------PPP----PPPPPPPPPHHHHHHHHHHH-TT---TTSTTTS-S----EEEEEEEEEEEPPP--SSSSPPPPEEEEEEEEEPPTT----SS--BPPPEEEEEEES-TTSTTS-GGGG-SSSEEEEEEEHHHHHHHHHHHTTSHHHHTSTTHHHHHHHHHHHHH---